Protein AF-A0A2G5TA27-F1 (afdb_monomer_lite)

Organism: NCBI:txid1611254

Secondary structure (DSSP, 8-state):
-------TT--EEE-TTS-EEESS-HHHHT--TT--SSS-HHHHHHHHHHHHHHHIIIIIHHHHHHT--HHHHHHHHHHHHT-S--TT--TTTHHHHHHHHHHHHHHHHHHHHHH-TTS-HHHHHHHHHTHHHHHHHHHHHHHHHHHHHHHHTSSPPPHHHHHHHTT-

pLDDT: mean 83.75, std 13.11, range [28.59, 97.31]

Sequence (168 aa):
MGYKSYLEGTEVFVLANGDFIDTMNLDKFYYDPEHRERCKSTDAIAMYRPYFDQMKRNVFQPLCHQKISLIEFLALVTLCTWNDSLEGQPDSYYPLCRPVRQKVIAELMSFYEKDTPDVDPAYRLSGLLMLLPALERSVELFLQTMEVKRLFRCFPFHDKIYQIVNCQ

Radius of gyration: 19.28 Å; chains: 1; bounding box: 46×33×55 Å

InterPro domains:
  IPR000536 Nuclear hormone receptor, ligand-binding domain [PF00104] (22-152)
  IPR000536 Nuclear hormone receptor, ligand-binding domain [PS51843] (1-168)
  IPR035500 Nuclear hormone receptor-like domain superfamily [G3DSA:1.10.565.10] (2-167)
  IPR035500 Nuclear hormone receptor-like domain superfamily [SSF48508] (2-165)

Foldseek 3Di:
DDPDDPPPPFDWDQDPVRDIDRLVPQLVVLPDPPPPFPDDSVRLCVLCNVLSVLCVVQAVVLCVVLVQDPLLVVLLVLCLVLPPPDPPDDPVSNVVSPVSNVVSLVVQLVCCVPPPVPDDSVVSSVSSVSSNVSVVVSVVVVVVSQVVCVVRVRPHDDVVVVCVVVVD

Structure (mmCIF, N/CA/C/O backbone):
data_AF-A0A2G5TA27-F1
#
_entry.id   AF-A0A2G5TA27-F1
#
loop_
_atom_site.group_PDB
_atom_site.id
_atom_site.type_symbol
_atom_site.label_atom_id
_atom_site.label_alt_id
_atom_site.label_comp_id
_atom_site.label_asym_id
_atom_site.label_entity_id
_atom_site.label_seq_id
_atom_site.pdbx_PDB_ins_code
_atom_site.Cartn_x
_atom_site.Cartn_y
_atom_site.Cartn_z
_atom_site.occupancy
_atom_site.B_iso_or_equiv
_atom_site.auth_seq_id
_atom_site.auth_comp_id
_atom_site.auth_asym_id
_atom_site.auth_atom_id
_atom_site.pdbx_PDB_model_num
ATOM 1 N N . MET A 1 1 ? 6.598 -24.207 8.713 1.00 30.70 1 MET A N 1
ATOM 2 C CA . MET A 1 1 ? 7.268 -23.848 7.445 1.00 30.70 1 MET A CA 1
ATOM 3 C C . MET A 1 1 ? 7.732 -22.411 7.587 1.00 30.70 1 MET A C 1
ATOM 5 O O . MET A 1 1 ? 6.907 -21.514 7.562 1.00 30.70 1 MET A O 1
ATOM 9 N N . GLY A 1 2 ? 8.999 -22.222 7.953 1.00 28.59 2 GLY A N 1
ATOM 10 C CA . GLY A 1 2 ? 9.521 -20.928 8.389 1.00 28.59 2 GLY A CA 1
ATOM 11 C C . GLY A 1 2 ? 10.014 -20.097 7.214 1.00 28.59 2 GLY A C 1
ATOM 12 O O . GLY A 1 2 ? 10.850 -20.568 6.446 1.00 28.59 2 GLY A O 1
ATOM 13 N N . TYR A 1 3 ? 9.509 -18.870 7.119 1.00 34.00 3 TYR A N 1
ATOM 14 C CA . TYR A 1 3 ? 10.040 -17.792 6.294 1.00 34.00 3 TYR A CA 1
ATOM 15 C C . TYR A 1 3 ? 11.489 -17.493 6.729 1.00 34.00 3 TYR A C 1
ATOM 17 O O . TYR A 1 3 ? 11.738 -16.684 7.618 1.00 34.00 3 TYR A O 1
ATOM 25 N N . LYS A 1 4 ? 12.458 -18.214 6.158 1.00 34.84 4 LYS A N 1
ATOM 26 C CA . LYS A 1 4 ? 13.879 -17.839 6.156 1.00 34.84 4 LYS A CA 1
ATOM 27 C C . LYS A 1 4 ? 14.061 -16.889 4.970 1.00 34.84 4 LYS A C 1
ATOM 29 O O . LYS A 1 4 ? 13.667 -17.252 3.874 1.00 34.84 4 LYS A O 1
ATOM 34 N N . SER A 1 5 ? 14.635 -15.704 5.049 1.00 34.03 5 SER A N 1
ATOM 35 C CA . SER A 1 5 ? 15.266 -14.955 6.127 1.00 34.03 5 SER A CA 1
ATOM 36 C C . SER A 1 5 ? 15.359 -13.531 5.581 1.00 34.03 5 SER A C 1
ATOM 38 O O . SER A 1 5 ? 16.021 -13.326 4.563 1.00 34.03 5 SER A O 1
ATOM 40 N N . TYR A 1 6 ? 14.701 -12.562 6.212 1.00 42.34 6 TYR A N 1
ATOM 41 C CA . TYR A 1 6 ? 15.057 -11.163 6.000 1.00 42.34 6 TYR A CA 1
ATOM 42 C C . TYR A 1 6 ? 16.491 -11.001 6.511 1.00 42.34 6 TYR A C 1
ATOM 44 O O . TYR A 1 6 ? 16.728 -11.040 7.716 1.00 42.34 6 TYR A O 1
ATOM 52 N N . LEU A 1 7 ? 17.462 -10.917 5.603 1.00 38.59 7 LEU A N 1
ATOM 53 C CA . LEU A 1 7 ? 18.779 -10.407 5.954 1.00 38.59 7 LEU A CA 1
ATOM 54 C C . LEU A 1 7 ? 18.582 -8.918 6.234 1.00 38.59 7 LEU A C 1
ATOM 56 O O . LEU A 1 7 ? 18.255 -8.158 5.318 1.00 38.59 7 LEU A O 1
ATOM 60 N N . GLU A 1 8 ? 18.726 -8.519 7.498 1.00 38.50 8 GLU A N 1
ATOM 61 C CA . GLU A 1 8 ? 18.853 -7.110 7.872 1.00 38.50 8 GLU A CA 1
ATOM 62 C C . GLU A 1 8 ? 19.836 -6.428 6.908 1.00 38.50 8 GLU A C 1
ATOM 64 O O . GLU A 1 8 ? 20.978 -6.859 6.760 1.00 38.50 8 GLU A O 1
ATOM 69 N N . GLY A 1 9 ? 19.361 -5.401 6.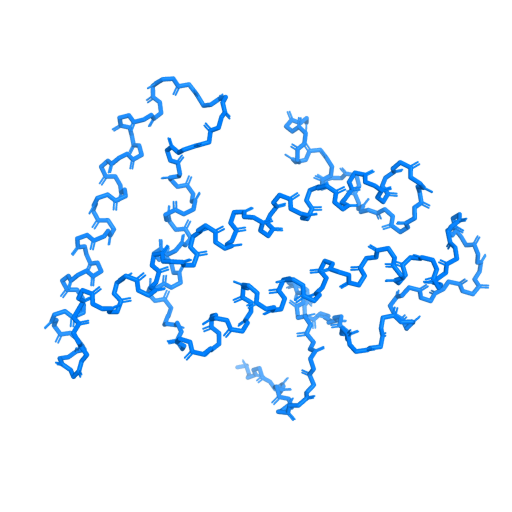197 1.00 49.22 9 GLY A N 1
ATOM 70 C CA . GLY A 1 9 ? 20.167 -4.613 5.261 1.00 49.22 9 GLY A CA 1
ATOM 71 C C . GLY A 1 9 ? 19.954 -4.890 3.769 1.00 49.22 9 GLY A C 1
ATOM 72 O O . GLY A 1 9 ? 20.498 -4.143 2.961 1.00 49.22 9 GLY A O 1
ATOM 73 N N . THR A 1 10 ? 19.148 -5.887 3.372 1.00 55.12 10 THR A N 1
ATOM 74 C CA . THR A 1 10 ? 18.798 -6.074 1.947 1.00 55.12 10 THR A CA 1
ATOM 75 C C . THR A 1 10 ? 17.406 -5.515 1.661 1.00 55.12 10 THR A C 1
ATOM 77 O O . THR A 1 10 ? 16.405 -6.003 2.184 1.00 55.12 10 THR A O 1
ATOM 80 N N . GLU A 1 11 ? 17.332 -4.473 0.834 1.00 69.75 11 GLU A N 1
ATOM 81 C CA . GLU A 1 11 ? 16.070 -3.835 0.453 1.00 69.75 11 GLU A CA 1
ATOM 82 C C . GLU A 1 11 ? 15.440 -4.589 -0.716 1.00 69.75 11 GLU A C 1
ATOM 84 O O . GLU A 1 11 ? 15.730 -4.330 -1.885 1.00 69.75 11 GLU A O 1
ATOM 89 N N . VAL A 1 12 ? 14.603 -5.569 -0.380 1.00 79.38 12 VAL A N 1
ATOM 90 C CA . VAL A 1 12 ? 13.914 -6.408 -1.359 1.00 79.38 12 VAL A CA 1
ATOM 91 C C . VAL A 1 12 ? 12.404 -6.269 -1.246 1.00 79.38 12 VAL A C 1
ATOM 93 O O . VAL A 1 12 ? 11.852 -6.183 -0.148 1.00 79.38 12 VAL A O 1
ATOM 96 N N . PHE A 1 13 ? 11.720 -6.284 -2.385 1.00 81.69 13 PHE A N 1
ATOM 97 C CA . PHE A 1 13 ? 10.269 -6.440 -2.441 1.00 81.69 13 PHE A CA 1
ATOM 98 C C . PHE A 1 13 ? 9.960 -7.903 -2.704 1.00 81.69 13 PHE A C 1
ATOM 100 O O . PHE A 1 13 ? 10.255 -8.400 -3.786 1.00 81.69 13 PHE A O 1
ATOM 107 N N . VAL A 1 14 ? 9.369 -8.586 -1.725 1.00 83.19 14 VAL A N 1
ATOM 108 C CA . VAL A 1 14 ? 8.938 -9.978 -1.881 1.00 83.19 14 VAL A CA 1
ATOM 109 C C . VAL A 1 14 ? 7.589 -10.003 -2.594 1.00 83.19 14 VAL A C 1
ATOM 111 O O . VAL A 1 14 ? 6.643 -9.325 -2.191 1.00 83.19 14 VAL A O 1
ATOM 114 N N . LEU A 1 15 ? 7.516 -10.773 -3.670 1.00 82.44 15 LEU A N 1
ATOM 115 C CA . LEU A 1 15 ? 6.334 -10.958 -4.495 1.00 82.44 15 LEU A CA 1
ATOM 116 C C . LEU A 1 15 ? 5.474 -12.104 -3.950 1.00 82.44 15 LEU A C 1
ATOM 118 O O . LEU A 1 15 ? 5.935 -12.964 -3.200 1.00 82.44 15 LEU A O 1
ATOM 122 N N . ALA A 1 16 ? 4.204 -12.148 -4.355 1.00 79.50 16 ALA A N 1
ATOM 123 C CA . ALA A 1 16 ? 3.250 -13.147 -3.865 1.00 79.50 16 ALA A CA 1
ATOM 124 C C . ALA A 1 16 ? 3.639 -14.601 -4.204 1.00 79.50 16 ALA A C 1
ATOM 126 O O . ALA A 1 16 ? 3.228 -15.525 -3.508 1.00 79.50 16 ALA A O 1
ATOM 127 N N . ASN A 1 17 ? 4.433 -14.808 -5.256 1.00 84.00 17 ASN 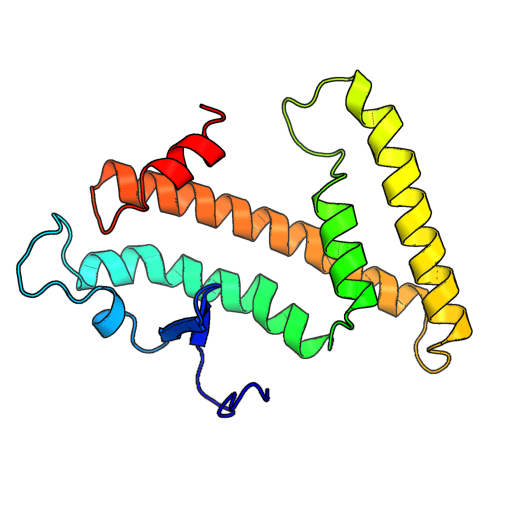A N 1
ATOM 128 C CA . ASN A 1 17 ? 4.962 -16.119 -5.639 1.00 84.00 17 ASN A CA 1
ATOM 129 C C . ASN A 1 17 ? 6.232 -16.520 -4.859 1.00 84.00 17 ASN A C 1
ATOM 131 O O . ASN A 1 17 ? 6.736 -17.620 -5.062 1.00 84.00 17 ASN A O 1
ATOM 135 N N . GLY A 1 18 ? 6.740 -15.653 -3.977 1.00 81.25 18 GLY A N 1
ATOM 136 C CA . GLY A 1 18 ? 7.966 -15.869 -3.210 1.00 81.25 18 GLY A CA 1
ATOM 137 C C . GLY A 1 18 ? 9.246 -15.382 -3.892 1.00 81.25 18 GLY A C 1
ATOM 138 O O . GLY A 1 18 ? 10.292 -15.385 -3.243 1.00 81.25 18 GLY A O 1
ATOM 139 N N . ASP A 1 19 ? 9.178 -14.923 -5.146 1.00 83.69 19 ASP A N 1
ATOM 140 C CA . ASP A 1 19 ? 10.294 -14.218 -5.779 1.00 83.69 19 ASP A CA 1
ATOM 141 C C . ASP A 1 19 ? 10.497 -12.847 -5.130 1.00 83.69 19 ASP A C 1
ATOM 143 O O . ASP A 1 19 ? 9.685 -12.379 -4.328 1.00 83.69 19 ASP A O 1
ATOM 147 N N . PHE A 1 20 ? 11.582 -12.168 -5.491 1.00 84.50 20 PHE A N 1
ATOM 148 C CA . PHE A 1 20 ? 11.859 -10.843 -4.969 1.00 84.50 20 PHE A CA 1
ATOM 149 C C . PHE A 1 20 ? 12.468 -9.910 -6.011 1.00 84.50 20 PHE A C 1
ATOM 151 O O . PHE A 1 20 ? 13.146 -10.335 -6.945 1.00 84.50 20 PHE A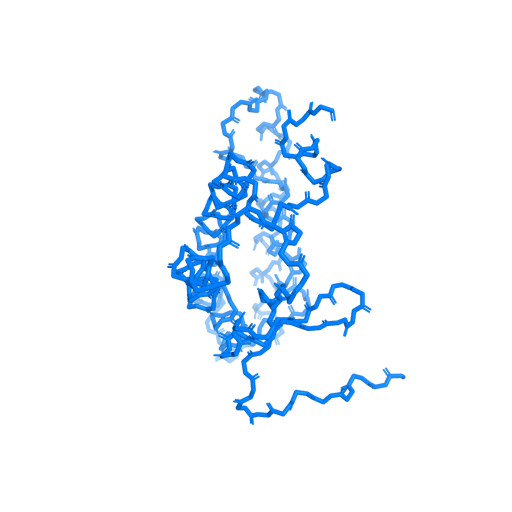 O 1
ATOM 158 N N . ILE A 1 21 ? 12.245 -8.614 -5.812 1.00 85.88 21 ILE A N 1
ATOM 159 C CA . ILE A 1 21 ? 12.900 -7.538 -6.553 1.00 85.88 21 ILE A CA 1
ATOM 160 C C . ILE A 1 21 ? 13.906 -6.883 -5.616 1.00 85.88 21 ILE A C 1
ATOM 162 O O . ILE A 1 21 ? 13.519 -6.309 -4.601 1.00 85.88 21 ILE A O 1
ATOM 166 N N . ASP A 1 22 ? 15.188 -6.954 -5.961 1.00 86.38 22 ASP A N 1
ATOM 167 C CA . ASP A 1 22 ? 16.237 -6.183 -5.296 1.00 86.38 22 ASP A CA 1
ATOM 168 C C . ASP A 1 22 ? 16.160 -4.722 -5.760 1.00 86.38 22 ASP A C 1
ATOM 170 O O . ASP A 1 22 ? 16.517 -4.390 -6.893 1.00 86.38 22 ASP A O 1
ATOM 174 N N . THR A 1 23 ? 15.669 -3.837 -4.890 1.00 84.06 23 THR A N 1
ATOM 175 C CA . THR A 1 23 ? 15.473 -2.424 -5.242 1.00 84.06 23 THR A CA 1
ATOM 176 C C . THR A 1 23 ? 16.779 -1.625 -5.262 1.00 84.06 23 THR A C 1
ATOM 178 O O . THR A 1 23 ? 16.812 -0.499 -5.768 1.00 84.06 23 THR A O 1
ATOM 181 N N . MET A 1 24 ? 17.878 -2.193 -4.756 1.00 83.69 24 MET A N 1
ATOM 182 C CA . MET A 1 24 ? 19.209 -1.592 -4.858 1.00 83.69 24 MET A CA 1
ATOM 183 C C . MET A 1 24 ? 19.838 -1.873 -6.222 1.00 83.69 24 MET A C 1
ATOM 185 O O . MET A 1 24 ? 20.453 -0.975 -6.795 1.00 83.69 24 MET A O 1
ATOM 189 N N . ASN A 1 25 ? 19.603 -3.064 -6.778 1.00 85.38 25 ASN A N 1
ATOM 190 C CA . ASN A 1 25 ? 20.175 -3.523 -8.047 1.00 85.38 25 ASN A CA 1
ATOM 191 C C . ASN A 1 25 ? 19.100 -3.715 -9.135 1.00 85.38 25 ASN A C 1
ATOM 193 O O . ASN A 1 25 ? 18.931 -4.801 -9.696 1.00 85.38 25 ASN A O 1
ATOM 197 N N . LEU A 1 26 ? 18.354 -2.645 -9.443 1.00 86.38 26 LEU A N 1
ATOM 198 C CA . LEU A 1 26 ? 17.309 -2.656 -10.482 1.00 86.38 26 LEU A CA 1
ATOM 199 C C . LEU A 1 26 ? 17.852 -2.950 -11.892 1.00 86.38 26 LEU A C 1
ATOM 201 O O . LEU A 1 26 ? 17.083 -3.332 -12.770 1.00 86.38 26 LEU A O 1
ATOM 205 N N . ASP A 1 27 ? 19.157 -2.804 -12.114 1.00 84.75 27 ASP A N 1
ATOM 206 C CA . ASP A 1 27 ? 19.851 -3.199 -13.343 1.00 84.75 27 ASP A CA 1
ATOM 207 C C . ASP A 1 27 ? 19.727 -4.693 -13.634 1.00 84.75 27 ASP A C 1
ATOM 209 O O . ASP A 1 27 ? 19.549 -5.070 -14.790 1.00 84.75 27 ASP A O 1
ATOM 213 N N . LYS A 1 28 ? 19.725 -5.530 -12.591 1.00 84.88 28 LYS A N 1
ATOM 214 C CA . LYS A 1 28 ? 19.506 -6.974 -12.727 1.00 84.88 28 LYS A CA 1
ATOM 215 C C . LYS A 1 28 ? 18.052 -7.295 -13.043 1.00 84.88 28 LYS A C 1
ATOM 217 O O . LYS A 1 28 ? 17.783 -8.233 -13.783 1.00 84.88 28 LYS A O 1
ATOM 222 N N . PHE A 1 29 ? 17.121 -6.520 -12.486 1.00 84.44 29 PHE A N 1
ATOM 223 C CA . PHE A 1 29 ? 15.690 -6.710 -12.717 1.00 84.44 29 PHE A CA 1
ATOM 224 C C . PHE A 1 29 ? 15.281 -6.311 -14.140 1.00 84.44 29 PHE A C 1
ATOM 226 O O . PHE A 1 29 ? 14.558 -7.046 -14.801 1.00 84.44 29 PHE A O 1
ATOM 233 N N . TYR A 1 30 ? 15.778 -5.175 -14.634 1.00 86.44 30 TYR A N 1
ATOM 234 C CA . TYR A 1 30 ? 15.528 -4.706 -15.999 1.00 86.44 30 TYR A CA 1
ATOM 235 C C . TYR A 1 30 ? 16.550 -5.243 -17.012 1.00 86.44 30 TYR A C 1
ATOM 237 O O . TYR A 1 30 ? 16.717 -4.661 -18.083 1.00 86.44 30 TYR A O 1
ATOM 245 N N . TYR A 1 31 ? 17.269 -6.320 -16.692 1.00 85.69 31 TYR A N 1
ATOM 246 C CA . TYR A 1 31 ? 18.277 -6.893 -17.578 1.00 85.69 31 TYR A CA 1
ATOM 247 C C . TYR A 1 31 ? 17.616 -7.570 -18.785 1.00 85.69 31 TYR A C 1
ATOM 249 O O . TYR A 1 31 ? 16.890 -8.550 -18.636 1.00 85.69 31 TYR A O 1
ATOM 257 N N . ASP A 1 32 ? 17.889 -7.054 -19.983 1.00 86.06 32 ASP A N 1
ATOM 258 C CA . ASP A 1 32 ? 17.353 -7.578 -21.243 1.00 86.06 32 ASP A CA 1
ATOM 259 C C . ASP A 1 32 ? 18.474 -7.717 -22.292 1.00 86.06 32 ASP A C 1
ATOM 261 O O . ASP A 1 32 ? 18.659 -6.842 -23.144 1.00 86.06 32 ASP A O 1
ATOM 265 N N . PRO A 1 33 ? 19.279 -8.793 -22.219 1.00 83.69 33 PRO A N 1
ATOM 266 C CA . PRO A 1 33 ? 20.398 -9.010 -23.136 1.00 83.69 33 PRO A CA 1
ATOM 267 C C . PRO A 1 33 ? 19.945 -9.352 -24.557 1.00 83.69 33 PRO A C 1
ATOM 269 O O . PRO A 1 33 ? 20.719 -9.213 -25.499 1.00 83.69 33 PRO A O 1
ATOM 272 N N . GLU A 1 34 ? 18.705 -9.814 -24.713 1.00 85.50 34 GLU A N 1
ATOM 273 C CA . GLU A 1 34 ? 18.130 -10.189 -26.002 1.00 85.50 34 GLU A CA 1
ATOM 274 C C . GLU A 1 34 ? 17.418 -9.019 -26.695 1.00 85.50 34 GLU A C 1
ATOM 276 O O . GLU A 1 34 ? 16.923 -9.188 -27.809 1.00 85.50 34 GLU A O 1
ATOM 281 N N . HIS A 1 35 ? 17.382 -7.837 -26.064 1.00 81.25 35 HIS A N 1
ATOM 282 C CA . HIS A 1 35 ? 16.736 -6.629 -26.585 1.00 81.25 35 HIS A CA 1
ATOM 283 C C . HIS A 1 35 ? 15.282 -6.872 -27.023 1.00 81.25 35 HIS A C 1
ATOM 285 O O . HIS A 1 35 ? 14.834 -6.380 -28.064 1.00 81.25 35 HIS A O 1
ATOM 291 N N . ARG A 1 36 ? 14.548 -7.670 -26.238 1.00 81.88 36 ARG A N 1
ATOM 292 C CA . ARG A 1 36 ? 13.121 -7.940 -26.454 1.00 81.88 36 ARG A CA 1
ATOM 293 C C . ARG A 1 36 ? 12.277 -6.700 -26.168 1.00 81.88 36 ARG A C 1
ATOM 295 O O . ARG A 1 36 ? 11.251 -6.486 -26.815 1.00 81.88 36 ARG A O 1
ATOM 302 N N . GLU A 1 37 ? 12.710 -5.885 -25.215 1.00 84.38 37 GLU A N 1
ATOM 303 C CA . GLU A 1 37 ? 12.073 -4.635 -24.833 1.00 84.38 37 GLU A CA 1
ATOM 304 C C . GLU A 1 37 ? 12.516 -3.488 -25.747 1.00 84.38 37 GLU A C 1
ATOM 306 O O . GLU A 1 37 ? 13.665 -3.393 -26.179 1.00 84.38 37 GLU A O 1
ATOM 311 N N . ARG A 1 38 ? 11.608 -2.541 -26.021 1.00 82.31 38 ARG A N 1
ATOM 312 C CA . ARG A 1 38 ? 11.955 -1.339 -26.811 1.00 82.31 38 ARG A CA 1
ATOM 313 C C . ARG A 1 38 ? 12.856 -0.364 -26.058 1.00 82.31 38 ARG A C 1
ATOM 315 O O . ARG A 1 38 ? 13.457 0.527 -26.654 1.00 82.31 38 ARG A O 1
ATOM 322 N N . CYS A 1 39 ? 12.870 -0.494 -24.745 1.00 84.25 39 CYS A N 1
ATOM 323 C CA . CYS A 1 39 ? 13.411 0.449 -23.791 1.00 84.25 39 CYS A CA 1
ATOM 324 C C . CYS A 1 39 ? 14.718 -0.100 -23.235 1.00 84.25 39 CYS A C 1
ATOM 326 O O . CYS A 1 39 ? 14.766 -1.250 -22.801 1.00 84.25 39 CYS A O 1
ATOM 328 N N . LYS A 1 40 ? 15.780 0.710 -23.217 1.00 86.00 40 LYS A N 1
ATOM 329 C CA . LYS A 1 40 ? 17.037 0.282 -22.596 1.00 86.00 40 LYS A CA 1
ATOM 330 C C . LYS A 1 40 ? 16.844 0.141 -21.091 1.00 86.00 40 LYS A C 1
ATOM 332 O O . LYS A 1 40 ? 16.179 0.969 -20.467 1.00 86.00 40 LYS A O 1
ATOM 337 N N . SER A 1 41 ? 17.513 -0.839 -20.492 1.00 86.75 41 SER A N 1
ATOM 338 C CA . SER A 1 41 ? 17.493 -1.072 -19.043 1.00 86.75 41 SER A CA 1
ATOM 339 C C . SER A 1 41 ? 17.840 0.187 -18.242 1.00 86.75 41 SER A C 1
ATOM 341 O O . SER A 1 41 ? 17.187 0.484 -17.250 1.00 86.75 41 SER A O 1
ATOM 343 N N . THR A 1 42 ? 18.820 0.976 -18.695 1.00 88.06 42 THR A N 1
ATOM 344 C CA . THR A 1 42 ? 19.221 2.236 -18.041 1.00 88.06 42 THR A CA 1
ATOM 345 C C . THR A 1 42 ? 18.093 3.262 -17.999 1.00 88.06 42 THR A C 1
ATOM 347 O O . THR A 1 42 ? 17.889 3.912 -16.974 1.00 88.06 42 THR A O 1
ATOM 350 N N . ASP A 1 43 ? 17.339 3.371 -19.091 1.00 87.94 43 ASP A N 1
ATOM 351 C CA . ASP A 1 43 ? 16.242 4.327 -19.224 1.00 87.94 43 ASP A CA 1
ATOM 352 C C . ASP A 1 43 ? 15.045 3.864 -18.383 1.00 87.94 43 ASP A C 1
ATOM 354 O O . ASP A 1 43 ? 14.440 4.665 -17.674 1.00 87.94 43 ASP A O 1
ATOM 358 N N . ALA A 1 44 ? 14.769 2.553 -18.372 1.00 87.31 44 ALA A N 1
ATOM 359 C CA . ALA A 1 44 ? 13.762 1.941 -17.507 1.00 87.31 44 ALA A CA 1
ATOM 360 C C . ALA A 1 44 ? 14.062 2.189 -16.019 1.00 87.31 44 ALA A C 1
ATOM 362 O O . ALA A 1 44 ? 13.178 2.581 -15.257 1.00 87.31 44 ALA A O 1
ATOM 363 N N . ILE A 1 45 ? 15.316 2.015 -15.592 1.00 88.75 45 ILE A N 1
ATOM 364 C CA . ILE A 1 45 ? 15.728 2.276 -14.206 1.00 88.75 45 ILE A CA 1
ATOM 365 C C . ILE A 1 45 ? 15.540 3.752 -13.864 1.00 88.75 45 ILE A C 1
ATOM 367 O O . ILE A 1 45 ? 14.945 4.056 -12.832 1.00 88.75 45 ILE A O 1
ATOM 371 N N . ALA A 1 46 ? 16.014 4.667 -14.715 1.00 88.25 46 ALA A N 1
ATOM 372 C CA . ALA A 1 46 ? 15.869 6.103 -14.486 1.00 88.25 46 ALA A CA 1
ATOM 373 C C . ALA A 1 46 ? 14.392 6.518 -14.381 1.00 88.25 46 ALA A C 1
ATOM 375 O O . ALA A 1 46 ? 14.032 7.325 -13.525 1.00 88.25 46 ALA A O 1
ATOM 376 N N . MET A 1 47 ? 13.535 5.917 -15.207 1.00 86.38 47 MET A N 1
ATOM 377 C CA . MET A 1 47 ? 12.101 6.186 -15.233 1.00 86.38 47 MET A CA 1
ATOM 378 C C . MET A 1 47 ? 11.366 5.620 -14.012 1.00 86.38 47 MET A C 1
ATOM 380 O O . MET A 1 47 ? 10.475 6.274 -13.476 1.00 86.38 47 MET A O 1
ATOM 384 N N . TYR A 1 48 ? 11.724 4.415 -13.555 1.0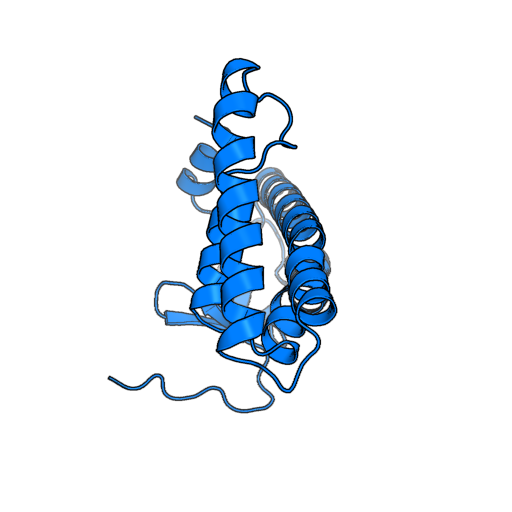0 85.75 48 TYR A N 1
ATOM 385 C CA . TYR A 1 48 ? 10.936 3.678 -12.558 1.00 85.75 48 TYR A CA 1
ATOM 386 C C . TYR A 1 48 ? 11.538 3.644 -11.154 1.00 85.75 48 TYR A C 1
ATOM 388 O O . TYR A 1 48 ? 10.833 3.298 -10.207 1.00 85.75 48 TYR A O 1
ATOM 396 N N . ARG A 1 49 ? 12.803 4.030 -10.966 1.00 88.12 49 ARG A N 1
ATOM 397 C CA . ARG A 1 49 ? 13.413 4.156 -9.632 1.00 88.12 49 ARG A CA 1
ATOM 398 C C . ARG A 1 49 ? 12.613 5.062 -8.679 1.00 88.12 49 ARG A C 1
ATOM 400 O O . ARG A 1 49 ? 12.415 4.636 -7.540 1.00 88.12 49 ARG A O 1
ATOM 407 N N . PRO A 1 50 ? 12.066 6.222 -9.106 1.00 87.00 50 PRO A N 1
ATOM 408 C CA . PRO A 1 50 ? 11.245 7.057 -8.230 1.00 87.00 50 PRO A CA 1
ATOM 409 C C . PRO A 1 50 ? 10.047 6.317 -7.618 1.00 87.00 50 PRO A C 1
ATOM 411 O O . PRO A 1 50 ? 9.733 6.537 -6.449 1.00 87.00 50 PRO A O 1
ATOM 414 N N . TYR A 1 51 ? 9.426 5.397 -8.368 1.00 87.00 51 TYR A N 1
ATOM 415 C CA . TYR A 1 51 ? 8.332 4.560 -7.872 1.00 87.00 51 TYR A CA 1
ATOM 416 C C . TYR A 1 51 ? 8.788 3.644 -6.727 1.00 87.00 51 TYR A C 1
ATOM 418 O O . TYR A 1 51 ? 8.174 3.654 -5.659 1.00 87.00 51 TYR A O 1
ATOM 426 N N . PHE A 1 52 ? 9.885 2.900 -6.904 1.00 86.81 52 PHE A N 1
ATOM 427 C CA . PHE A 1 52 ? 10.411 2.019 -5.853 1.00 86.81 52 PHE A CA 1
ATOM 428 C C . PHE A 1 52 ? 10.808 2.805 -4.601 1.00 86.81 52 PHE A C 1
ATOM 430 O O . PHE A 1 52 ? 10.440 2.432 -3.485 1.00 86.81 52 PHE A O 1
ATOM 437 N N . ASP A 1 53 ? 11.493 3.932 -4.791 1.00 87.06 53 ASP A N 1
ATOM 438 C CA . ASP A 1 53 ? 11.934 4.796 -3.701 1.00 87.06 53 ASP A CA 1
ATOM 439 C C . ASP A 1 53 ? 10.742 5.382 -2.921 1.00 87.06 53 ASP A C 1
ATOM 441 O O . ASP A 1 53 ? 10.775 5.471 -1.690 1.00 87.06 53 ASP A O 1
ATOM 445 N N . GLN A 1 54 ? 9.668 5.766 -3.616 1.00 85.56 54 GLN A N 1
ATOM 446 C CA . GLN A 1 54 ? 8.460 6.299 -2.991 1.00 85.56 54 GLN A CA 1
ATOM 447 C C . GLN A 1 54 ? 7.658 5.219 -2.263 1.00 85.56 54 GLN A C 1
ATOM 449 O O . GLN A 1 54 ? 7.269 5.437 -1.117 1.00 85.56 54 GLN A O 1
ATOM 454 N N . MET A 1 55 ? 7.470 4.043 -2.869 1.00 85.44 55 MET A N 1
ATOM 455 C CA . MET A 1 55 ? 6.834 2.895 -2.211 1.00 85.44 55 MET A CA 1
ATOM 456 C C . MET A 1 55 ? 7.561 2.522 -0.921 1.00 85.44 55 MET A C 1
ATOM 458 O O . MET A 1 55 ? 6.939 2.317 0.124 1.00 85.44 55 MET A O 1
ATOM 462 N N . LYS A 1 56 ? 8.896 2.493 -0.968 1.00 85.69 56 LYS A N 1
ATOM 463 C CA . LYS A 1 56 ? 9.730 2.248 0.205 1.00 85.69 56 LYS A CA 1
ATOM 464 C C . LYS A 1 56 ? 9.473 3.281 1.300 1.00 85.69 56 LYS A C 1
ATOM 466 O O . LYS A 1 56 ? 9.167 2.897 2.426 1.00 85.69 56 LYS A O 1
ATOM 471 N N . ARG A 1 57 ? 9.606 4.573 0.985 1.00 85.62 57 ARG A N 1
ATOM 472 C CA . ARG A 1 57 ? 9.488 5.655 1.978 1.00 85.62 57 ARG A CA 1
ATOM 473 C C . ARG A 1 57 ? 8.084 5.800 2.554 1.00 85.62 57 ARG A C 1
ATOM 475 O O . ARG A 1 57 ? 7.963 6.075 3.741 1.00 85.62 57 ARG A O 1
ATOM 482 N N . ASN A 1 58 ? 7.051 5.629 1.735 1.00 84.19 58 ASN A N 1
ATOM 483 C CA . ASN A 1 58 ? 5.685 5.990 2.112 1.00 84.19 58 ASN A CA 1
ATOM 484 C C . ASN A 1 58 ? 4.852 4.801 2.599 1.00 84.19 58 ASN A C 1
ATOM 486 O O . ASN A 1 58 ? 3.872 5.014 3.303 1.00 84.19 58 ASN A O 1
ATOM 490 N N . VAL A 1 59 ? 5.221 3.568 2.239 1.00 84.50 59 VAL A N 1
ATOM 491 C CA . VAL A 1 59 ? 4.433 2.373 2.576 1.00 84.50 59 VAL A CA 1
ATOM 492 C C . VAL A 1 59 ? 5.260 1.397 3.399 1.00 84.50 59 VAL A C 1
ATOM 494 O O . VAL A 1 59 ? 4.962 1.178 4.570 1.00 84.50 59 VAL A O 1
ATOM 497 N N . PHE A 1 60 ? 6.335 0.848 2.830 1.00 83.94 60 PHE A N 1
ATOM 498 C CA . PHE A 1 60 ? 7.078 -0.233 3.486 1.00 83.94 60 PHE A CA 1
ATOM 499 C C . PHE A 1 60 ? 7.743 0.209 4.787 1.00 83.94 60 PHE A C 1
ATOM 501 O O . PHE A 1 60 ? 7.581 -0.445 5.813 1.00 83.94 60 PHE A O 1
ATOM 508 N N . GLN A 1 61 ? 8.468 1.330 4.769 1.00 84.88 61 GLN A N 1
ATOM 509 C CA . GLN A 1 61 ? 9.145 1.827 5.964 1.00 84.88 61 GLN A CA 1
ATOM 510 C C . GLN A 1 61 ? 8.138 2.170 7.074 1.00 84.88 61 GLN A C 1
ATOM 512 O O . GLN A 1 61 ? 8.337 1.681 8.183 1.00 84.88 61 GLN A O 1
ATOM 517 N N . PRO A 1 62 ? 7.044 2.919 6.835 1.00 84.50 62 PRO A N 1
ATOM 518 C CA . PRO A 1 62 ? 6.033 3.160 7.863 1.00 84.50 62 PRO A CA 1
ATOM 519 C C . PRO A 1 62 ? 5.411 1.881 8.434 1.00 84.50 62 PRO A C 1
ATOM 521 O O . PRO A 1 62 ? 5.329 1.755 9.654 1.00 84.50 62 PRO A O 1
ATOM 524 N N . LEU A 1 63 ? 5.057 0.905 7.588 1.00 83.62 63 LEU A N 1
ATOM 525 C CA . LEU A 1 63 ? 4.508 -0.380 8.040 1.00 83.62 63 LEU A CA 1
ATOM 526 C C . LEU A 1 63 ? 5.496 -1.150 8.936 1.00 83.62 63 LEU A C 1
ATOM 528 O O . LEU A 1 63 ? 5.109 -1.665 9.987 1.00 83.62 63 LEU A O 1
ATOM 532 N N . CYS A 1 64 ? 6.777 -1.190 8.555 1.00 82.81 64 CYS A N 1
ATOM 533 C CA . CYS A 1 64 ? 7.827 -1.842 9.339 1.00 82.81 64 CYS A CA 1
ATOM 534 C C . CYS A 1 64 ? 8.095 -1.117 10.665 1.00 82.81 64 CYS A C 1
ATOM 536 O O . CYS A 1 64 ? 8.145 -1.755 11.717 1.00 82.81 64 CYS A O 1
ATOM 538 N N . HIS A 1 65 ? 8.240 0.212 10.639 1.00 84.94 65 HIS A N 1
ATOM 539 C CA . HIS A 1 65 ? 8.532 1.010 11.833 1.00 84.94 65 HIS A CA 1
ATOM 540 C C . HIS A 1 65 ? 7.388 0.980 12.847 1.00 84.94 65 HIS A C 1
ATOM 542 O O . HIS A 1 65 ? 7.639 0.892 14.048 1.00 84.94 65 HIS A O 1
ATOM 548 N N . GLN A 1 66 ? 6.137 1.020 12.380 1.00 84.31 66 GLN A N 1
ATOM 549 C CA . GLN A 1 66 ? 4.974 0.950 13.260 1.00 84.31 66 GLN A CA 1
ATOM 550 C C . GLN A 1 66 ? 4.735 -0.459 13.818 1.00 84.31 66 GLN A C 1
ATOM 552 O O . GLN A 1 66 ? 3.934 -0.598 14.743 1.00 84.31 66 GLN A O 1
ATOM 557 N N . LYS A 1 67 ? 5.437 -1.490 13.318 1.00 86.81 67 LYS A N 1
ATOM 558 C CA . LYS A 1 67 ? 5.270 -2.893 13.733 1.00 86.81 67 LYS A CA 1
ATOM 559 C C . LYS A 1 67 ? 3.796 -3.299 13.712 1.00 86.81 67 LYS A C 1
ATOM 561 O O . LYS A 1 67 ? 3.236 -3.699 14.730 1.00 86.81 67 LYS A O 1
ATOM 566 N N . ILE A 1 68 ? 3.164 -3.101 12.558 1.00 89.19 68 ILE A N 1
ATOM 567 C CA . ILE A 1 68 ? 1.743 -3.386 12.358 1.00 89.19 68 ILE A CA 1
ATOM 568 C C . ILE A 1 68 ? 1.459 -4.859 12.667 1.00 89.19 68 ILE A C 1
ATOM 570 O O . ILE A 1 68 ? 2.073 -5.761 12.096 1.00 89.19 68 ILE A O 1
ATOM 574 N N . SER A 1 69 ? 0.530 -5.097 13.589 1.00 89.81 69 SER A N 1
ATOM 575 C CA . SER A 1 69 ? 0.033 -6.433 13.916 1.00 89.81 69 SER A CA 1
ATOM 576 C C . SER A 1 69 ? -0.902 -6.962 12.824 1.00 89.81 69 SER A C 1
ATOM 578 O O . SER A 1 69 ? -1.408 -6.213 11.990 1.00 89.81 69 SER A O 1
ATOM 580 N N . LEU A 1 70 ? -1.193 -8.265 12.844 1.00 91.38 70 LEU A N 1
ATOM 581 C CA . LEU A 1 70 ? -2.133 -8.857 11.888 1.00 91.38 70 LEU A CA 1
ATOM 582 C C . LEU A 1 70 ? -3.533 -8.220 11.972 1.00 91.38 70 LEU A C 1
ATOM 584 O O . LEU A 1 70 ? -4.155 -7.994 10.940 1.00 91.38 70 LEU A O 1
ATOM 588 N N . ILE A 1 71 ? -4.013 -7.901 13.180 1.00 93.12 71 ILE A N 1
ATOM 589 C CA . ILE A 1 71 ? -5.324 -7.261 13.388 1.00 93.12 71 ILE A CA 1
ATOM 590 C C . ILE A 1 71 ? -5.344 -5.875 12.736 1.00 93.12 71 ILE A C 1
ATOM 592 O O . ILE A 1 71 ? -6.263 -5.551 11.988 1.00 93.12 71 ILE A O 1
ATOM 596 N N . GLU A 1 72 ? -4.297 -5.083 12.959 1.00 93.56 72 GLU A N 1
ATOM 597 C CA . GLU A 1 72 ? -4.147 -3.752 12.365 1.00 93.56 72 GLU A CA 1
ATOM 598 C C . GLU A 1 72 ? -4.030 -3.811 10.839 1.00 93.56 72 GLU A C 1
ATOM 600 O O . GLU A 1 72 ? -4.638 -3.004 10.138 1.00 93.56 72 GLU A O 1
ATOM 605 N N . PHE A 1 73 ? -3.303 -4.799 10.312 1.00 92.94 73 PHE A N 1
ATOM 606 C CA . PHE A 1 73 ? -3.208 -5.030 8.874 1.00 92.94 73 PHE A CA 1
ATOM 607 C C . PHE A 1 73 ? -4.574 -5.366 8.260 1.00 92.94 73 PHE A C 1
ATOM 609 O O . PHE A 1 73 ? -4.960 -4.775 7.253 1.00 92.94 73 PHE A O 1
ATOM 616 N N . LEU A 1 74 ? -5.341 -6.270 8.878 1.00 95.56 74 LEU A N 1
ATOM 617 C CA . LEU A 1 74 ? -6.690 -6.621 8.419 1.00 95.56 74 LEU A CA 1
ATOM 618 C C . LEU A 1 74 ? -7.649 -5.425 8.489 1.00 95.56 74 LEU A C 1
ATOM 620 O O . LEU A 1 74 ? -8.472 -5.236 7.588 1.00 95.56 74 LEU A O 1
ATOM 624 N N . ALA A 1 75 ? -7.521 -4.587 9.518 1.00 95.69 75 ALA A N 1
ATOM 625 C CA . ALA A 1 75 ? -8.293 -3.360 9.631 1.00 95.69 75 ALA A CA 1
ATOM 626 C C . ALA A 1 75 ? -7.937 -2.360 8.519 1.00 95.69 75 ALA A C 1
ATOM 628 O O . ALA A 1 75 ? -8.844 -1.842 7.871 1.00 95.69 75 ALA A O 1
ATOM 629 N N . LEU A 1 76 ? -6.647 -2.152 8.223 1.00 94.69 76 LEU A N 1
ATOM 630 C CA . LEU A 1 76 ? -6.201 -1.333 7.087 1.00 94.69 76 LEU A CA 1
ATOM 631 C C . LEU A 1 76 ? -6.768 -1.843 5.759 1.00 94.69 76 LEU A C 1
ATOM 633 O O . LEU A 1 76 ? -7.340 -1.062 5.005 1.00 94.69 76 LEU A O 1
ATOM 637 N N . VAL A 1 77 ? -6.677 -3.150 5.490 1.00 94.19 77 VAL A N 1
ATOM 638 C CA . VAL A 1 77 ? -7.253 -3.762 4.279 1.00 94.19 77 VAL A CA 1
ATOM 639 C C . VAL A 1 77 ? -8.759 -3.506 4.200 1.00 94.19 77 VAL A C 1
ATOM 641 O O . VAL A 1 77 ? -9.272 -3.149 3.138 1.00 94.19 77 VAL A O 1
ATOM 644 N N . THR A 1 78 ? -9.470 -3.628 5.322 1.00 95.88 78 THR A N 1
ATOM 645 C CA . THR A 1 78 ? -10.915 -3.371 5.383 1.00 95.88 78 THR A CA 1
ATOM 646 C C . THR A 1 78 ? -11.229 -1.899 5.108 1.00 95.88 78 THR A C 1
ATOM 648 O O . THR A 1 78 ? -12.114 -1.606 4.309 1.00 95.88 78 THR A O 1
ATOM 651 N N . LEU A 1 79 ? -10.477 -0.967 5.696 1.00 95.19 79 LEU A N 1
ATOM 652 C CA . LEU A 1 79 ? -10.633 0.472 5.465 1.00 95.19 79 LEU A CA 1
ATOM 653 C C . LEU A 1 79 ? -10.300 0.874 4.020 1.00 95.19 79 LEU A C 1
ATOM 655 O O . LEU A 1 79 ? -10.965 1.755 3.479 1.00 95.19 79 LEU A O 1
ATOM 659 N N . CYS A 1 80 ? -9.334 0.219 3.373 1.00 92.69 80 CYS A N 1
ATOM 660 C CA . CYS A 1 80 ? -9.054 0.417 1.948 1.00 92.69 80 CYS A CA 1
ATOM 661 C C . CYS A 1 80 ? -10.158 -0.165 1.050 1.00 92.69 80 CYS A C 1
ATOM 663 O O . CYS A 1 80 ? -10.491 0.420 0.025 1.00 92.69 80 CYS A O 1
ATOM 665 N N . THR A 1 81 ? -10.733 -1.312 1.420 1.00 91.44 81 THR A N 1
ATOM 666 C CA . THR A 1 81 ? -11.779 -1.990 0.630 1.00 91.44 81 THR A CA 1
ATOM 667 C C . THR A 1 81 ? -13.098 -1.222 0.684 1.00 91.44 81 THR A C 1
ATOM 669 O O . THR A 1 81 ? -13.738 -0.968 -0.334 1.00 91.44 81 THR A O 1
ATOM 672 N N . TRP A 1 82 ? -13.495 -0.809 1.885 1.00 93.12 82 TRP A N 1
ATOM 673 C CA . TRP A 1 82 ? -14.685 -0.000 2.123 1.00 93.12 82 TRP A CA 1
ATOM 674 C C . TRP A 1 82 ? -14.317 1.480 2.097 1.00 93.12 82 TRP A C 1
ATOM 676 O O . TRP A 1 82 ? -14.605 2.207 3.046 1.00 93.12 82 TRP A O 1
ATOM 686 N N . ASN A 1 83 ? -13.613 1.915 1.051 1.00 88.38 83 ASN A N 1
ATOM 687 C CA . ASN A 1 83 ? -13.278 3.319 0.864 1.00 88.38 83 ASN A CA 1
ATOM 688 C C . ASN A 1 83 ? -14.478 4.071 0.280 1.00 88.38 83 ASN A C 1
ATOM 690 O O . ASN A 1 83 ? -14.992 3.683 -0.768 1.00 88.38 83 ASN A O 1
ATOM 694 N N . ASP A 1 84 ? -14.918 5.114 0.980 1.00 86.25 84 ASP A N 1
ATOM 695 C CA . ASP A 1 84 ? -16.029 5.987 0.610 1.00 86.25 84 ASP A CA 1
ATOM 696 C C . ASP A 1 84 ? -15.568 7.282 -0.078 1.00 86.25 84 ASP A C 1
ATOM 698 O O . ASP A 1 84 ? -16.395 8.136 -0.375 1.00 86.25 84 ASP A O 1
ATOM 702 N N . SER A 1 85 ? -14.270 7.455 -0.346 1.00 82.50 85 SER A N 1
ATOM 703 C CA . SER A 1 85 ? -13.733 8.639 -1.033 1.00 82.50 85 SER A CA 1
ATOM 704 C C . SER A 1 85 ? -13.389 8.417 -2.510 1.00 82.50 85 SER A C 1
ATOM 706 O O . SER A 1 85 ? -12.858 9.329 -3.142 1.00 82.50 85 SER A O 1
ATOM 708 N N . LEU A 1 86 ? -13.669 7.239 -3.083 1.00 81.75 86 LEU A N 1
ATOM 709 C CA . LEU A 1 86 ? -13.302 6.950 -4.473 1.00 81.75 86 LEU A CA 1
ATOM 710 C C . LEU A 1 86 ? -14.268 7.615 -5.461 1.00 81.75 86 LEU A C 1
ATOM 712 O O . LEU A 1 86 ? -15.488 7.470 -5.362 1.00 81.75 86 LEU A O 1
ATOM 716 N N . GLU A 1 87 ? -13.711 8.299 -6.460 1.00 80.94 87 GLU A N 1
ATOM 717 C CA . GLU A 1 87 ? -14.486 8.891 -7.550 1.00 80.94 87 GLU A CA 1
ATOM 718 C C . GLU A 1 87 ? -15.190 7.816 -8.397 1.00 80.94 87 GLU A C 1
ATOM 720 O O . GLU A 1 87 ? -14.666 6.727 -8.628 1.00 80.94 87 GLU A O 1
ATOM 725 N N . GLY A 1 88 ? -16.397 8.128 -8.880 1.00 82.12 88 GLY A N 1
ATOM 726 C CA . GLY A 1 88 ? -17.173 7.232 -9.746 1.00 82.12 88 GLY A CA 1
ATOM 727 C C . GLY A 1 88 ? -17.937 6.119 -9.020 1.00 82.12 88 GLY A C 1
ATOM 728 O O . GLY A 1 88 ? -18.570 5.293 -9.681 1.00 82.12 88 GLY A O 1
ATOM 729 N N . GLN A 1 89 ? -17.925 6.089 -7.683 1.00 83.94 89 GLN A N 1
ATOM 730 C CA . GLN A 1 89 ? -18.772 5.177 -6.915 1.00 83.94 89 GLN A CA 1
ATOM 731 C C . GLN A 1 89 ? -20.255 5.582 -6.993 1.00 83.94 89 GLN A C 1
ATOM 733 O O . GLN A 1 89 ? -20.573 6.768 -6.907 1.00 83.94 89 GLN A O 1
ATOM 738 N N . PRO A 1 90 ? -21.190 4.619 -7.115 1.00 86.69 90 PRO A N 1
ATOM 739 C CA . PRO A 1 90 ? -22.617 4.912 -7.030 1.00 86.69 90 PRO A CA 1
ATOM 740 C C . PRO A 1 90 ? -23.005 5.466 -5.653 1.00 86.69 90 PRO A C 1
ATOM 742 O O . PRO A 1 90 ? -22.564 4.936 -4.632 1.00 86.69 90 PRO A O 1
ATOM 745 N N . ASP A 1 91 ? -23.934 6.425 -5.609 1.00 86.50 91 ASP A N 1
ATOM 746 C CA . ASP A 1 91 ? -24.428 7.023 -4.354 1.00 86.50 91 ASP A CA 1
ATOM 747 C C . ASP A 1 91 ? -24.973 5.986 -3.350 1.00 86.50 91 ASP A C 1
ATOM 749 O O . ASP A 1 91 ? -24.927 6.173 -2.133 1.00 86.50 91 ASP A O 1
ATOM 753 N N . SER A 1 92 ? -25.458 4.845 -3.848 1.00 87.94 92 SER A N 1
ATOM 754 C CA . SER A 1 92 ? -25.932 3.729 -3.025 1.00 87.94 92 SER A CA 1
ATOM 755 C C . SER A 1 92 ? -24.828 3.031 -2.220 1.00 87.94 92 SER A C 1
ATOM 757 O O . SER A 1 92 ? -25.142 2.264 -1.311 1.00 87.94 92 SER A O 1
ATOM 759 N N . TYR A 1 93 ? -23.552 3.258 -2.540 1.00 86.69 93 TYR A N 1
ATOM 760 C CA . TYR A 1 93 ? -22.408 2.613 -1.891 1.00 86.69 93 TYR A CA 1
ATOM 761 C C . TYR A 1 93 ? -22.023 3.294 -0.566 1.00 86.69 93 TYR A C 1
ATOM 763 O O . TYR A 1 93 ? -21.767 2.611 0.427 1.00 86.69 93 TYR A O 1
ATOM 771 N N . TYR A 1 94 ? -22.096 4.628 -0.491 1.00 85.50 94 TYR A N 1
ATOM 772 C CA . TYR A 1 94 ? -21.804 5.409 0.721 1.00 85.50 94 TYR A CA 1
ATOM 773 C C . TYR A 1 94 ? -22.518 4.921 1.999 1.00 85.50 94 TYR A C 1
ATOM 775 O O . TYR A 1 94 ? -21.842 4.743 3.021 1.00 85.50 94 TYR A O 1
ATOM 783 N N . PRO A 1 95 ? -23.848 4.666 2.002 1.00 90.62 95 PRO A N 1
ATOM 784 C CA . PRO A 1 95 ? -24.532 4.178 3.200 1.00 90.62 95 PRO A CA 1
ATOM 785 C C . PRO A 1 95 ? -24.104 2.761 3.612 1.00 90.62 95 PRO A C 1
ATOM 787 O O . PRO A 1 95 ? -24.335 2.387 4.760 1.00 90.62 95 PRO A O 1
ATOM 790 N N . LEU A 1 96 ? -23.471 1.984 2.724 1.00 90.62 96 LEU A N 1
ATOM 791 C CA . LEU A 1 96 ? -22.943 0.650 3.025 1.00 90.62 96 LEU A CA 1
ATOM 792 C C . LEU A 1 96 ? -21.521 0.715 3.599 1.00 90.62 96 LEU A C 1
ATOM 794 O O . LEU A 1 96 ? -21.215 0.009 4.558 1.00 90.62 96 LEU A O 1
ATOM 798 N N . CYS A 1 97 ? -20.661 1.584 3.062 1.00 92.50 97 CYS A N 1
ATOM 799 C CA . CYS A 1 97 ? -19.271 1.713 3.512 1.00 92.50 97 CYS A CA 1
ATOM 800 C C . CYS A 1 97 ? -19.141 2.334 4.890 1.00 92.50 97 CYS A C 1
ATOM 802 O O . CYS A 1 97 ? -18.401 1.831 5.738 1.00 92.50 97 CYS A O 1
ATOM 804 N N . ARG A 1 98 ? -19.856 3.438 5.120 1.00 91.25 98 ARG A N 1
ATOM 805 C CA . ARG A 1 98 ? -19.683 4.245 6.328 1.00 91.25 98 ARG A CA 1
ATOM 806 C C . ARG A 1 98 ? -19.884 3.438 7.623 1.00 91.25 98 ARG A C 1
ATOM 808 O O . ARG A 1 98 ? -19.017 3.543 8.493 1.00 91.25 98 ARG A O 1
ATOM 815 N N . PRO A 1 99 ? -20.929 2.594 7.769 1.00 95.06 99 PRO A N 1
ATOM 816 C CA . PRO A 1 99 ? -21.101 1.767 8.964 1.00 95.06 99 PRO A CA 1
ATOM 817 C C . PRO A 1 99 ? -19.961 0.766 9.177 1.00 95.06 99 PRO A C 1
ATOM 819 O O . PRO A 1 99 ? -19.530 0.567 10.312 1.00 95.06 99 PRO A O 1
ATOM 822 N N . VAL A 1 100 ? -19.442 0.161 8.102 1.00 96.12 100 VAL A N 1
ATOM 823 C CA . VAL A 1 100 ? -18.331 -0.799 8.189 1.00 96.12 100 VAL A CA 1
ATOM 824 C C . VAL A 1 100 ? -17.066 -0.100 8.681 1.00 96.12 100 VAL A C 1
ATOM 826 O O . VAL A 1 100 ? -16.457 -0.553 9.648 1.00 96.12 100 VAL A O 1
ATOM 829 N N . ARG A 1 101 ? -16.712 1.047 8.086 1.00 95.62 101 ARG A N 1
ATOM 830 C CA . ARG A 1 101 ? -15.547 1.850 8.498 1.00 95.62 101 ARG A CA 1
ATOM 831 C C . ARG A 1 101 ? -15.639 2.265 9.966 1.00 95.62 101 ARG A C 1
ATOM 833 O O . ARG A 1 101 ? -1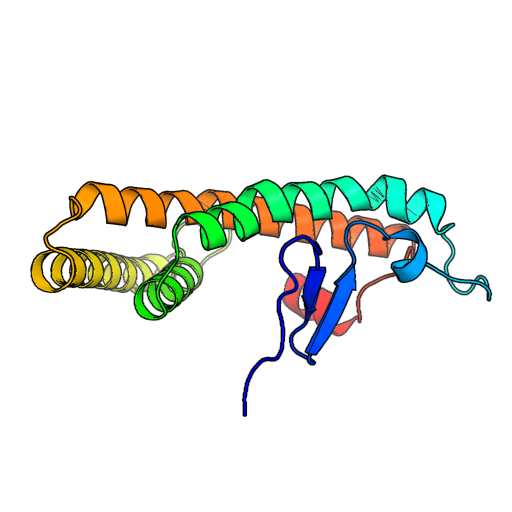4.685 2.090 10.718 1.00 95.62 101 ARG A O 1
ATOM 840 N N . GLN A 1 102 ? -16.798 2.779 10.385 1.00 95.81 102 GLN A N 1
ATOM 841 C CA . GLN A 1 102 ? -17.037 3.199 11.769 1.00 95.81 102 GLN A CA 1
ATOM 842 C C . GLN A 1 102 ? -16.892 2.036 12.750 1.00 95.81 102 GLN A C 1
ATOM 844 O O . GLN A 1 102 ? -16.268 2.196 13.798 1.00 95.81 102 GLN A O 1
ATOM 849 N N . LYS A 1 103 ? -17.425 0.862 12.397 1.00 97.31 103 LYS A N 1
ATOM 850 C CA . LYS A 1 103 ? -17.318 -0.338 13.225 1.00 97.31 103 LYS A CA 1
ATOM 851 C C . LYS A 1 103 ? -15.869 -0.801 13.373 1.00 97.31 103 LYS A C 1
ATOM 853 O O . LYS A 1 103 ? -15.441 -1.045 14.493 1.00 97.31 103 LYS A O 1
ATOM 858 N N . VAL A 1 104 ? -15.106 -0.850 12.280 1.00 97.31 104 VAL A N 1
ATOM 859 C CA . VAL A 1 104 ? -13.681 -1.226 12.310 1.00 97.31 104 VAL A CA 1
ATOM 860 C C . VAL A 1 104 ? -12.873 -0.274 13.194 1.00 97.31 104 VAL A C 1
ATOM 862 O O . VAL A 1 104 ? -12.078 -0.725 14.013 1.00 97.31 104 VAL A O 1
ATOM 865 N N . ILE A 1 105 ? -13.100 1.038 13.076 1.00 96.69 105 ILE A N 1
ATOM 866 C CA . ILE A 1 105 ? -12.415 2.040 13.906 1.00 96.69 105 ILE A CA 1
ATOM 867 C C . ILE A 1 105 ? -12.784 1.873 15.388 1.00 96.69 105 ILE A C 1
ATOM 869 O O . ILE A 1 105 ? -11.904 1.923 16.247 1.00 96.69 105 ILE A O 1
ATOM 873 N N . ALA A 1 106 ? -14.062 1.643 15.698 1.00 96.69 106 ALA A N 1
ATOM 874 C CA . ALA A 1 106 ? -14.515 1.423 17.070 1.00 96.69 106 ALA A CA 1
ATOM 875 C C . ALA A 1 106 ? -13.933 0.134 17.679 1.00 96.69 106 ALA A C 1
ATOM 877 O O . ALA A 1 106 ? -13.507 0.137 18.835 1.00 96.69 106 ALA A O 1
ATOM 878 N N . GLU A 1 107 ? -13.874 -0.950 16.902 1.00 95.62 107 GLU A N 1
ATOM 879 C CA . GLU A 1 107 ? -13.273 -2.217 17.327 1.00 95.62 107 GLU A CA 1
ATOM 880 C C . GLU A 1 107 ? -11.764 -2.081 17.555 1.00 95.62 107 GLU A C 1
ATOM 882 O O . GLU A 1 107 ? -11.271 -2.575 18.566 1.00 95.62 107 GLU A O 1
ATOM 887 N N . LEU A 1 108 ? -11.043 -1.354 16.692 1.00 95.19 108 LEU A N 1
ATOM 888 C CA . LEU A 1 108 ? -9.625 -1.048 16.905 1.00 95.19 108 LEU A CA 1
ATOM 889 C C . LEU A 1 108 ? -9.392 -0.241 18.186 1.00 95.19 108 LEU A C 1
ATOM 891 O O . LEU A 1 108 ? -8.499 -0.580 18.955 1.00 95.19 108 LEU A O 1
ATOM 895 N N . MET A 1 109 ? -10.204 0.788 18.450 1.00 94.81 109 MET A N 1
ATOM 896 C CA . MET A 1 109 ? -10.107 1.553 19.701 1.00 94.81 109 MET A CA 1
ATOM 897 C C . MET A 1 109 ? -10.319 0.660 20.922 1.00 94.81 109 MET A C 1
ATOM 899 O O . MET A 1 109 ? -9.503 0.666 21.839 1.00 94.81 109 MET A O 1
ATOM 903 N N . SER A 1 110 ? -11.369 -0.165 20.900 1.00 93.44 110 SER A N 1
ATOM 904 C CA . SER A 1 110 ? -11.653 -1.114 21.981 1.00 93.44 110 SER A CA 1
ATOM 905 C C . SER A 1 110 ? -10.549 -2.160 22.161 1.00 93.44 110 SER A C 1
ATOM 907 O O . SER A 1 110 ? -10.299 -2.591 23.285 1.00 93.44 110 SER A O 1
ATOM 909 N N . PHE A 1 111 ? -9.913 -2.596 21.071 1.00 92.81 111 PHE A N 1
ATOM 910 C CA . PHE A 1 111 ? -8.760 -3.494 21.103 1.00 92.81 111 PHE A CA 1
ATOM 911 C C . PHE A 1 111 ? -7.570 -2.814 21.783 1.00 92.81 111 PHE A C 1
ATOM 913 O O . PHE A 1 111 ? -7.009 -3.367 22.725 1.00 92.81 111 PHE A O 1
ATOM 920 N N . TYR A 1 112 ? -7.237 -1.586 21.383 1.00 93.38 112 TYR A N 1
ATOM 921 C CA . TYR A 1 112 ? -6.111 -0.863 21.965 1.00 93.38 112 TYR A CA 1
ATOM 922 C C . TYR A 1 112 ? -6.294 -0.562 23.456 1.00 93.38 112 TYR A C 1
ATOM 924 O O . TYR A 1 112 ? -5.351 -0.718 24.229 1.00 93.38 112 TYR A O 1
ATOM 932 N N . GLU A 1 113 ? -7.506 -0.189 23.869 1.00 91.56 113 GLU A N 1
ATOM 933 C CA . GLU A 1 113 ? -7.848 0.067 25.274 1.00 91.56 113 GLU A CA 1
ATOM 934 C C . GLU A 1 113 ? -7.696 -1.172 26.172 1.00 91.56 113 GLU A C 1
ATOM 936 O O . GLU A 1 113 ? -7.415 -1.034 27.362 1.00 91.56 113 GLU A O 1
ATOM 941 N N . LYS A 1 114 ? -7.894 -2.379 25.627 1.00 89.06 114 LYS A N 1
ATOM 942 C CA . LYS A 1 114 ? -7.864 -3.637 26.392 1.00 89.06 114 LYS A CA 1
ATOM 943 C C . LYS A 1 114 ? -6.514 -4.339 26.342 1.00 89.06 114 LYS A C 1
ATOM 945 O O . LYS A 1 114 ? -6.039 -4.810 27.373 1.00 89.06 114 LYS A O 1
ATOM 950 N N . ASP A 1 115 ? -5.922 -4.414 25.155 1.00 81.38 115 ASP A N 1
ATOM 951 C CA . ASP A 1 115 ? -4.809 -5.319 24.862 1.00 81.38 115 ASP A CA 1
ATOM 952 C C . ASP A 1 115 ? -3.456 -4.592 24.750 1.00 81.38 115 ASP A C 1
ATOM 954 O O . ASP A 1 115 ? -2.408 -5.240 24.749 1.00 81.38 115 ASP A O 1
ATOM 958 N N . THR A 1 116 ? -3.444 -3.252 24.698 1.00 76.88 116 THR A N 1
ATOM 959 C CA . THR A 1 116 ? -2.214 -2.438 24.642 1.00 76.88 116 THR A CA 1
ATOM 960 C C . THR A 1 116 ? -2.271 -1.221 25.578 1.00 76.88 116 THR A C 1
ATOM 962 O O . THR A 1 116 ? -2.264 -0.086 25.104 1.00 76.88 116 THR A O 1
ATOM 965 N N . PRO A 1 117 ? -2.294 -1.417 26.910 1.00 72.56 117 PRO A N 1
ATOM 966 C CA . PRO A 1 117 ? -2.475 -0.321 27.868 1.00 72.56 117 PRO A CA 1
ATOM 967 C C . PRO A 1 117 ? -1.298 0.670 27.920 1.00 72.56 117 PRO A C 1
ATOM 969 O O . PRO A 1 117 ? -1.465 1.795 28.382 1.00 72.56 117 PRO A O 1
ATOM 972 N N . ASP A 1 118 ? -0.113 0.271 27.448 1.00 80.12 118 ASP A N 1
ATOM 973 C CA . ASP A 1 118 ? 1.115 1.074 27.540 1.00 80.12 118 ASP A CA 1
ATOM 974 C C . ASP A 1 118 ? 1.222 2.174 26.467 1.00 80.12 118 ASP A C 1
ATOM 976 O O . ASP A 1 118 ? 2.131 3.005 26.510 1.00 80.12 118 ASP A O 1
ATOM 980 N N . VAL A 1 119 ? 0.321 2.181 25.480 1.00 83.62 119 VAL A N 1
ATOM 981 C CA . VAL A 1 119 ? 0.299 3.161 24.389 1.00 83.62 119 VAL A CA 1
ATOM 982 C C . VAL A 1 119 ? -1.062 3.834 24.372 1.00 83.62 119 VAL A C 1
ATOM 984 O O . VAL A 1 119 ? -2.083 3.158 24.408 1.00 83.62 119 VAL A O 1
ATOM 987 N N . ASP A 1 120 ? -1.077 5.163 24.266 1.00 91.69 120 ASP A N 1
ATOM 988 C CA . ASP A 1 120 ? -2.323 5.910 24.106 1.00 91.69 120 ASP A CA 1
ATOM 989 C C . ASP A 1 120 ? -3.115 5.380 22.884 1.00 91.69 120 ASP A C 1
ATOM 991 O O . ASP A 1 120 ? -2.601 5.421 21.754 1.00 91.69 120 ASP A O 1
ATOM 995 N N . PRO A 1 121 ? -4.349 4.868 23.077 1.00 92.25 121 PRO A N 1
ATOM 996 C CA . PRO A 1 121 ? -5.133 4.261 22.003 1.00 92.25 121 PRO A CA 1
ATOM 997 C C . PRO A 1 121 ? -5.381 5.199 20.819 1.00 92.25 121 PRO A C 1
ATOM 999 O O . PRO A 1 121 ? -5.293 4.781 19.661 1.00 92.25 121 PRO A O 1
ATOM 1002 N N . ALA A 1 122 ? -5.643 6.482 21.090 1.00 92.44 122 ALA A N 1
ATOM 1003 C CA . ALA A 1 122 ? -5.897 7.472 20.049 1.00 92.44 122 ALA A CA 1
ATOM 1004 C C . ALA A 1 122 ? -4.626 7.775 19.243 1.00 92.44 122 ALA A C 1
ATOM 1006 O O . ALA A 1 122 ? -4.679 7.878 18.014 1.00 92.44 122 ALA A O 1
ATOM 1007 N N . TYR A 1 123 ? -3.470 7.848 19.905 1.00 92.69 123 TYR A N 1
ATOM 1008 C CA . TYR A 1 123 ? -2.175 7.983 19.252 1.00 92.69 123 TYR A CA 1
ATOM 1009 C C . TYR A 1 123 ? -1.894 6.791 18.331 1.00 92.69 123 TYR A C 1
ATOM 1011 O O . TYR A 1 123 ? -1.578 6.995 17.155 1.00 92.69 123 TYR A O 1
ATOM 1019 N N . ARG A 1 124 ? -2.085 5.551 18.808 1.00 92.94 124 ARG A N 1
ATOM 1020 C CA . ARG A 1 124 ? -1.865 4.348 17.989 1.00 92.94 124 ARG A CA 1
ATOM 1021 C C . ARG A 1 124 ? -2.802 4.300 16.782 1.00 92.94 124 ARG A C 1
ATOM 1023 O O . ARG A 1 124 ? -2.331 4.099 15.662 1.00 92.94 124 ARG A O 1
ATOM 1030 N N . LEU A 1 125 ? -4.096 4.553 16.994 1.00 94.50 125 LEU A N 1
ATOM 1031 C CA . LEU A 1 125 ? -5.080 4.605 15.915 1.00 94.50 125 LEU A CA 1
ATOM 1032 C C . LEU A 1 125 ? -4.730 5.687 14.888 1.00 94.50 125 LEU A C 1
ATOM 1034 O O . LEU A 1 125 ? -4.765 5.422 13.689 1.00 94.50 125 LEU A O 1
ATOM 1038 N N . SER A 1 126 ? -4.377 6.898 15.329 1.00 92.88 126 SER A N 1
ATOM 1039 C CA . SER A 1 126 ? -4.037 7.987 14.406 1.00 92.88 126 SER A CA 1
ATOM 1040 C C . SER A 1 126 ? -2.825 7.638 13.539 1.00 92.88 126 SER A C 1
ATOM 1042 O O . SER A 1 126 ? -2.867 7.841 12.326 1.00 92.88 126 SER A O 1
ATOM 1044 N N . GLY A 1 127 ? -1.795 7.017 14.126 1.00 91.88 127 GLY A N 1
ATOM 1045 C CA . GLY A 1 127 ? -0.630 6.522 13.395 1.00 91.88 127 GLY A CA 1
ATOM 1046 C C . GLY A 1 127 ? -0.995 5.500 12.318 1.00 91.88 127 GLY A C 1
ATOM 1047 O O . GLY A 1 127 ? -0.463 5.580 11.209 1.00 91.88 127 GLY A O 1
ATOM 1048 N N . LEU A 1 128 ? -1.937 4.597 12.614 1.00 92.88 128 LEU A N 1
ATOM 1049 C CA . LEU A 1 128 ? -2.454 3.622 11.654 1.00 92.88 128 LEU A CA 1
ATOM 1050 C C . LEU A 1 128 ? -3.234 4.307 10.520 1.00 92.88 128 LEU A C 1
ATOM 1052 O O . LEU A 1 128 ? -2.985 4.045 9.345 1.00 92.88 128 LEU A O 1
ATOM 1056 N N . LEU A 1 129 ? -4.153 5.218 10.853 1.00 92.94 129 LEU A N 1
ATOM 1057 C CA . LEU A 1 129 ? -4.993 5.910 9.868 1.00 92.94 129 LEU A CA 1
ATOM 1058 C C . LEU A 1 129 ? -4.183 6.816 8.930 1.00 92.94 129 LEU A C 1
ATOM 1060 O O . LEU A 1 129 ? -4.556 6.976 7.769 1.00 92.94 129 LEU A O 1
ATOM 1064 N N . MET A 1 130 ? -3.047 7.356 9.385 1.00 91.31 130 MET A N 1
ATOM 1065 C CA . MET A 1 130 ? -2.127 8.127 8.539 1.00 91.31 130 MET A CA 1
ATOM 1066 C C . MET A 1 130 ? -1.496 7.306 7.402 1.00 91.31 130 MET A C 1
ATOM 1068 O O . MET A 1 130 ? -1.014 7.894 6.432 1.00 91.31 130 MET A O 1
ATOM 1072 N N . LEU A 1 131 ? -1.517 5.971 7.477 1.00 90.75 131 LEU A N 1
ATOM 1073 C CA . LEU A 1 131 ? -1.027 5.111 6.398 1.00 90.75 131 LEU A CA 1
ATOM 1074 C C . LEU A 1 131 ? -1.967 5.087 5.189 1.00 90.75 131 LEU A C 1
ATOM 1076 O O . LEU A 1 131 ? -1.493 4.919 4.068 1.00 90.75 131 LEU A O 1
ATOM 1080 N N . LEU A 1 132 ? -3.275 5.283 5.389 1.00 91.38 132 LEU A N 1
ATOM 1081 C CA . LEU A 1 132 ? -4.278 5.240 4.317 1.00 91.38 132 LEU A CA 1
ATOM 1082 C C . LEU A 1 132 ? -3.976 6.230 3.174 1.00 91.38 132 LEU A C 1
ATOM 1084 O O . LEU A 1 132 ? -3.809 5.777 2.042 1.00 91.38 132 LEU A O 1
ATOM 1088 N N . PRO A 1 133 ? -3.788 7.543 3.419 1.00 89.12 133 PRO A N 1
ATOM 1089 C CA . PRO A 1 133 ? -3.469 8.480 2.340 1.00 89.12 133 PRO A CA 1
ATOM 1090 C C . PRO A 1 133 ? -2.071 8.261 1.740 1.00 89.12 133 PRO A C 1
ATOM 1092 O O . PRO A 1 133 ? -1.787 8.724 0.634 1.00 89.12 133 PRO A O 1
ATOM 1095 N N . ALA A 1 134 ? -1.151 7.610 2.460 1.00 88.06 134 ALA A N 1
ATOM 1096 C CA . ALA A 1 134 ? 0.151 7.241 1.908 1.00 88.06 134 ALA A CA 1
ATOM 1097 C C . ALA A 1 134 ? 0.018 6.069 0.922 1.00 88.06 134 ALA A C 1
ATOM 1099 O O . ALA A 1 134 ? 0.610 6.111 -0.157 1.00 88.06 134 ALA A O 1
ATOM 1100 N N . LEU A 1 135 ? -0.809 5.076 1.267 1.00 88.38 135 LEU A N 1
ATOM 1101 C CA . LEU A 1 135 ? -1.185 3.953 0.410 1.00 88.38 135 LEU A CA 1
ATOM 1102 C C . LEU A 1 135 ? -1.912 4.425 -0.854 1.00 88.38 135 LEU A C 1
ATOM 1104 O O . LEU A 1 135 ? -1.513 4.025 -1.944 1.00 88.38 135 LEU A O 1
ATOM 1108 N N . GLU A 1 136 ? -2.908 5.306 -0.729 1.00 87.62 136 GLU A N 1
ATOM 1109 C CA . GLU A 1 136 ? -3.659 5.855 -1.872 1.00 87.62 136 GLU A CA 1
ATOM 1110 C C . GLU A 1 136 ? -2.726 6.508 -2.903 1.00 87.62 136 GLU A C 1
ATOM 1112 O O . GLU A 1 136 ? -2.695 6.099 -4.064 1.00 87.62 136 GLU A O 1
ATOM 1117 N N . ARG A 1 137 ? -1.854 7.428 -2.465 1.00 86.94 137 ARG A N 1
ATOM 1118 C CA . ARG A 1 137 ? -0.866 8.078 -3.350 1.00 86.94 137 ARG A CA 1
ATOM 1119 C C . ARG A 1 137 ? 0.103 7.091 -3.996 1.00 86.94 137 ARG A C 1
ATOM 1121 O O . ARG A 1 137 ? 0.564 7.293 -5.118 1.00 86.94 137 ARG A O 1
ATOM 1128 N N . SER A 1 138 ? 0.469 6.043 -3.268 1.00 87.31 138 SER A N 1
ATOM 1129 C CA . SER A 1 138 ? 1.345 4.988 -3.770 1.00 87.31 138 SER A CA 1
ATOM 1130 C C . SER A 1 138 ? 0.676 4.154 -4.864 1.00 87.31 138 SER A C 1
ATOM 1132 O O . SER A 1 138 ? 1.332 3.806 -5.847 1.00 87.31 138 SER A O 1
ATOM 1134 N N . VAL A 1 139 ? -0.625 3.885 -4.732 1.00 86.38 139 VAL A N 1
ATOM 1135 C CA . VAL A 1 139 ? -1.427 3.225 -5.770 1.00 86.38 139 VAL A CA 1
ATOM 1136 C C . VAL A 1 139 ? -1.572 4.128 -6.994 1.00 86.38 139 VAL A C 1
ATOM 1138 O O . VAL A 1 139 ? -1.326 3.669 -8.103 1.00 86.38 139 VAL A O 1
ATOM 1141 N N . GLU A 1 140 ? -1.878 5.415 -6.829 1.00 86.88 140 GLU A N 1
ATOM 1142 C CA . GLU A 1 140 ? -1.957 6.359 -7.956 1.00 86.88 140 GLU A CA 1
ATOM 1143 C C . GLU A 1 140 ? -0.653 6.405 -8.763 1.00 86.88 140 GLU A C 1
ATOM 1145 O O . GLU A 1 140 ? -0.667 6.286 -9.990 1.00 86.88 140 GLU A O 1
ATOM 1150 N N . LEU A 1 141 ? 0.492 6.505 -8.079 1.00 87.75 141 LEU A N 1
ATOM 1151 C CA . LEU A 1 141 ? 1.796 6.486 -8.736 1.00 87.75 141 LEU A CA 1
ATOM 1152 C C . LEU A 1 141 ? 2.060 5.158 -9.450 1.00 87.75 141 LEU A C 1
ATOM 1154 O O . LEU A 1 141 ? 2.637 5.152 -10.540 1.00 87.75 141 LEU A O 1
ATOM 1158 N N . PHE A 1 142 ? 1.658 4.035 -8.849 1.00 86.44 142 PHE A N 1
ATOM 1159 C CA . PHE A 1 142 ? 1.754 2.728 -9.490 1.00 86.44 142 PHE A CA 1
ATOM 1160 C C . PHE A 1 142 ? 0.963 2.705 -10.800 1.00 86.44 142 PHE A C 1
ATOM 1162 O O . PHE A 1 142 ? 1.524 2.348 -11.835 1.00 86.44 142 PHE A O 1
ATOM 1169 N N . LEU A 1 143 ? -0.292 3.161 -10.782 1.00 86.81 143 LEU A N 1
ATOM 1170 C CA . LEU A 1 143 ? -1.160 3.216 -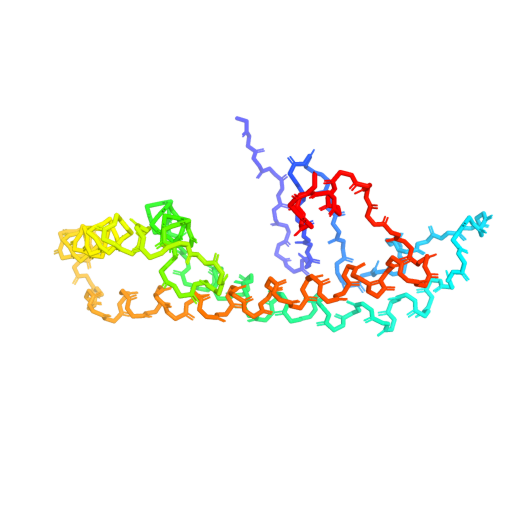11.960 1.00 86.81 143 LEU A CA 1
ATOM 1171 C C . LEU A 1 143 ? -0.589 4.131 -13.053 1.00 86.81 143 LEU A C 1
ATOM 1173 O O . LEU A 1 143 ? -0.503 3.735 -14.214 1.00 86.81 143 LEU A O 1
ATOM 1177 N N . GLN A 1 144 ? -0.106 5.320 -12.690 1.00 87.25 144 GLN A N 1
ATOM 1178 C CA . GLN A 1 144 ? 0.562 6.223 -13.635 1.00 87.25 144 GLN A CA 1
ATOM 1179 C C . GLN A 1 144 ? 1.817 5.579 -14.237 1.00 87.25 144 GLN A C 1
ATOM 1181 O O . GLN A 1 144 ? 2.032 5.621 -15.449 1.00 87.25 144 GLN A O 1
ATOM 1186 N N . THR A 1 145 ? 2.628 4.930 -13.399 1.00 87.06 145 THR A N 1
ATOM 1187 C CA . THR A 1 145 ? 3.838 4.228 -13.836 1.00 87.06 145 THR A CA 1
ATOM 1188 C C . THR A 1 145 ? 3.494 3.099 -14.806 1.00 87.06 145 THR A C 1
ATOM 1190 O O . THR A 1 145 ? 4.153 2.961 -15.835 1.00 87.06 145 THR A O 1
ATOM 1193 N N . MET A 1 146 ? 2.449 2.318 -14.513 1.00 86.50 146 MET A N 1
ATOM 1194 C CA . MET A 1 146 ? 1.946 1.244 -15.373 1.00 86.50 146 MET A CA 1
ATOM 1195 C C . MET A 1 146 ? 1.555 1.738 -16.767 1.00 86.50 146 MET A C 1
ATOM 1197 O O . MET A 1 146 ? 1.905 1.092 -17.760 1.00 86.50 146 MET A O 1
ATOM 1201 N N . GLU A 1 147 ? 0.842 2.862 -16.845 1.00 85.94 147 GLU A N 1
ATOM 1202 C CA . GLU A 1 147 ? 0.415 3.450 -18.116 1.00 85.94 147 GLU A CA 1
ATOM 1203 C C . GLU A 1 147 ? 1.604 3.944 -18.940 1.00 85.94 147 GLU A C 1
ATOM 1205 O O . GLU A 1 147 ? 1.683 3.680 -20.142 1.00 85.94 147 GLU A O 1
ATOM 1210 N N . VAL A 1 148 ? 2.593 4.558 -18.286 1.00 86.44 148 VAL A N 1
ATOM 1211 C CA . VAL A 1 148 ? 3.856 4.938 -18.930 1.00 86.44 148 VAL A CA 1
ATOM 1212 C C . VAL A 1 148 ? 4.580 3.697 -19.472 1.00 86.44 148 VAL A C 1
ATOM 1214 O O . VAL A 1 148 ? 4.971 3.686 -20.641 1.00 86.44 148 VAL A O 1
ATOM 1217 N N . LYS A 1 149 ? 4.702 2.614 -18.685 1.00 85.44 149 LYS A N 1
ATOM 1218 C CA . LYS A 1 149 ? 5.303 1.341 -19.147 1.00 85.44 149 LYS A CA 1
ATOM 1219 C C . LYS A 1 149 ? 4.620 0.808 -20.399 1.00 85.44 149 LYS A C 1
ATOM 1221 O O . LYS A 1 149 ? 5.288 0.392 -21.347 1.00 85.44 149 LYS A O 1
ATOM 1226 N N . ARG A 1 150 ? 3.285 0.845 -20.406 1.00 84.88 150 ARG A N 1
ATOM 1227 C CA . ARG A 1 150 ? 2.457 0.366 -21.514 1.00 84.88 150 ARG A CA 1
ATOM 1228 C C . ARG A 1 150 ? 2.682 1.191 -22.775 1.00 84.88 150 ARG A C 1
ATOM 1230 O O . ARG A 1 150 ? 2.948 0.622 -23.832 1.00 84.88 150 ARG A O 1
ATOM 1237 N N . LEU A 1 151 ? 2.611 2.518 -22.656 1.00 85.62 151 LEU A N 1
ATOM 1238 C CA . LEU A 1 151 ? 2.744 3.449 -23.777 1.00 85.62 151 LEU A CA 1
ATOM 1239 C C . LEU A 1 151 ? 4.102 3.305 -24.471 1.00 85.62 151 LEU A C 1
ATOM 1241 O O . LEU A 1 151 ? 4.171 3.209 -25.697 1.00 85.62 151 LEU A O 1
ATOM 1245 N N . PHE A 1 152 ? 5.177 3.238 -23.684 1.00 83.31 152 PHE A N 1
ATOM 1246 C CA . PHE A 1 152 ? 6.534 3.100 -24.210 1.00 83.31 152 PHE A CA 1
ATOM 1247 C C . PHE A 1 152 ? 6.921 1.654 -24.543 1.00 83.31 152 PHE A C 1
ATOM 1249 O O . PHE A 1 152 ? 7.981 1.439 -25.130 1.00 83.31 152 PHE A O 1
ATOM 1256 N N . ARG A 1 153 ? 6.068 0.668 -24.215 1.00 80.06 153 ARG A N 1
ATOM 1257 C CA . ARG A 1 153 ? 6.380 -0.772 -24.281 1.00 80.06 153 ARG A CA 1
ATOM 1258 C C . ARG A 1 153 ? 7.731 -1.066 -23.616 1.00 80.06 153 ARG A C 1
ATOM 1260 O O . ARG A 1 153 ? 8.625 -1.639 -24.234 1.00 80.06 153 ARG A O 1
ATOM 1267 N N . CYS A 1 154 ? 7.876 -0.557 -22.394 1.00 83.88 154 CYS A N 1
ATOM 1268 C CA . CYS A 1 154 ? 9.067 -0.672 -21.562 1.00 83.88 154 CYS A CA 1
ATOM 1269 C C . CYS A 1 154 ? 8.724 -1.565 -20.366 1.00 83.88 154 CYS A C 1
ATOM 1271 O O . CYS A 1 154 ? 8.161 -1.080 -19.384 1.00 83.88 154 CYS A O 1
ATOM 1273 N N . PHE A 1 155 ? 9.025 -2.862 -20.459 1.00 80.25 155 PHE A N 1
ATOM 1274 C CA . PHE A 1 155 ? 8.720 -3.868 -19.434 1.00 80.25 155 PHE A CA 1
ATOM 1275 C C . PHE A 1 155 ? 7.246 -3.812 -18.984 1.00 80.25 155 PHE A C 1
ATOM 1277 O O . PHE A 1 155 ? 6.966 -3.534 -17.807 1.00 80.25 155 PHE A O 1
ATOM 1284 N N . PRO A 1 156 ? 6.286 -3.978 -19.918 1.00 76.94 156 PRO A N 1
ATOM 1285 C CA . PRO A 1 156 ? 4.868 -3.868 -19.612 1.00 76.94 156 PRO A CA 1
ATOM 1286 C C . PRO A 1 156 ? 4.425 -4.974 -18.652 1.00 76.94 156 PRO A C 1
ATOM 1288 O O . PRO A 1 156 ? 4.962 -6.082 -18.635 1.00 76.94 156 PRO A O 1
ATOM 1291 N N . PHE A 1 157 ? 3.403 -4.673 -17.856 1.00 79.75 157 PHE A N 1
ATOM 1292 C CA . PHE A 1 157 ? 2.759 -5.692 -17.038 1.00 79.75 157 PHE A CA 1
ATOM 1293 C C . PHE A 1 157 ? 1.958 -6.667 -17.906 1.00 79.75 157 PHE A C 1
ATOM 1295 O O . PHE A 1 157 ? 1.644 -6.397 -19.063 1.00 79.75 157 PHE A O 1
ATOM 1302 N N . HIS A 1 158 ? 1.599 -7.813 -17.335 1.00 80.12 158 HIS A N 1
ATOM 1303 C CA . HIS A 1 158 ? 0.709 -8.748 -18.010 1.00 80.12 158 HIS A CA 1
ATOM 1304 C C . HIS A 1 158 ? -0.660 -8.087 -18.280 1.00 80.12 158 HIS A C 1
ATOM 1306 O O . HIS A 1 158 ? -1.214 -7.444 -17.388 1.00 80.12 158 HIS A O 1
ATOM 1312 N N . ASP A 1 159 ? -1.255 -8.321 -19.457 1.00 80.06 159 ASP A N 1
ATOM 1313 C CA . ASP A 1 159 ? -2.515 -7.696 -19.913 1.00 80.06 159 ASP A CA 1
ATOM 1314 C C . ASP A 1 159 ? -3.666 -7.779 -18.901 1.00 80.06 159 ASP A C 1
ATOM 1316 O O . ASP A 1 159 ? -4.371 -6.801 -18.677 1.00 80.06 159 ASP A O 1
ATOM 1320 N N . LYS A 1 160 ? -3.817 -8.920 -18.220 1.00 82.00 160 LYS A N 1
ATOM 1321 C CA . LYS A 1 160 ? -4.749 -9.102 -17.094 1.00 82.00 160 LYS A CA 1
ATOM 1322 C C . LYS A 1 160 ? -4.696 -7.989 -16.040 1.00 82.00 160 LYS A C 1
ATOM 1324 O O . LYS A 1 160 ? -5.738 -7.609 -15.526 1.00 82.00 160 LYS A O 1
ATOM 1329 N N . ILE A 1 161 ? -3.516 -7.465 -15.702 1.00 80.12 161 ILE A N 1
ATOM 1330 C CA . ILE A 1 161 ? -3.403 -6.379 -14.716 1.00 80.12 161 ILE A CA 1
ATOM 1331 C C . ILE A 1 161 ? -3.991 -5.090 -15.302 1.00 80.12 161 ILE A C 1
ATOM 1333 O O . ILE A 1 161 ? -4.738 -4.394 -14.623 1.00 80.12 161 ILE A O 1
ATOM 1337 N N . TYR A 1 162 ? -3.738 -4.811 -16.583 1.00 81.56 162 TYR A N 1
ATOM 1338 C CA . TYR A 1 162 ? -4.354 -3.678 -17.273 1.00 81.56 162 TYR A CA 1
ATOM 1339 C C . TYR A 1 162 ? -5.876 -3.820 -17.403 1.00 81.56 162 TYR A C 1
ATOM 1341 O O . TYR A 1 162 ? -6.576 -2.819 -17.297 1.00 81.56 162 TYR A O 1
ATOM 1349 N N . GLN A 1 163 ? -6.401 -5.032 -17.599 1.00 83.81 163 GLN A N 1
ATOM 1350 C CA . GLN A 1 163 ? -7.849 -5.291 -17.621 1.00 83.81 163 GLN A CA 1
ATOM 1351 C C . GLN A 1 163 ? -8.496 -4.973 -16.269 1.00 83.81 163 GLN A C 1
ATOM 1353 O O . GLN A 1 163 ? -9.456 -4.209 -16.213 1.00 83.81 163 GLN A O 1
ATOM 1358 N N . ILE A 1 164 ? -7.898 -5.465 -15.175 1.00 81.69 164 ILE A N 1
ATOM 1359 C CA . ILE A 1 164 ? -8.362 -5.197 -13.805 1.00 81.69 164 ILE A CA 1
ATOM 1360 C C . ILE A 1 164 ? -8.397 -3.691 -13.524 1.00 81.69 164 ILE A C 1
ATOM 1362 O O . ILE A 1 164 ? -9.392 -3.188 -13.014 1.00 81.69 164 ILE A O 1
ATOM 1366 N N . VAL A 1 165 ? -7.328 -2.970 -13.871 1.00 76.75 165 VAL A N 1
ATOM 1367 C CA . VAL A 1 165 ? -7.227 -1.519 -13.644 1.00 76.75 165 VAL A CA 1
ATOM 1368 C C . VAL A 1 165 ? -8.243 -0.734 -14.473 1.00 76.75 165 VAL A C 1
ATOM 1370 O O . VAL A 1 165 ? -8.810 0.236 -13.984 1.00 76.75 165 VAL A O 1
ATOM 1373 N N . ASN A 1 166 ? -8.482 -1.144 -15.720 1.00 75.88 166 ASN A N 1
ATOM 1374 C CA . ASN A 1 166 ? -9.404 -0.453 -16.621 1.00 75.88 166 ASN A CA 1
ATOM 1375 C C . ASN A 1 166 ? -10.867 -0.903 -16.464 1.00 75.88 166 ASN A C 1
ATOM 1377 O O . ASN A 1 166 ? -11.712 -0.453 -17.237 1.00 75.88 166 ASN A O 1
ATOM 1381 N N . CYS A 1 167 ? -11.170 -1.773 -15.492 1.00 63.59 167 CYS A N 1
ATOM 1382 C CA . CYS A 1 167 ? -12.495 -2.366 -15.290 1.00 63.59 167 CYS A CA 1
ATOM 1383 C C . CYS A 1 167 ? -13.067 -3.005 -16.577 1.00 63.59 167 CYS A C 1
ATOM 1385 O O . CYS A 1 167 ? -14.256 -2.851 -16.866 1.00 63.59 167 CYS A O 1
ATOM 1387 N N . GLN A 1 168 ? -12.209 -3.683 -17.356 1.00 44.12 168 GLN A N 1
ATOM 1388 C CA . GLN A 1 168 ? -12.545 -4.377 -18.611 1.00 44.12 168 GLN A CA 1
ATOM 1389 C C . GLN A 1 168 ? -12.555 -5.895 -18.455 1.00 44.12 168 GLN A C 1
ATOM 1391 O O . GLN A 1 168 ? -11.669 -6.426 -17.746 1.00 44.12 168 GLN A O 1
#